Protein AF-A0A9R0XN27-F1 (afdb_monomer_lite)

Organism: Triticum turgidum subsp. durum (NCBI:txid4567)

InterPro domains:
  IPR005481 Biotin carboxylase-like, N-terminal domain [PF00289] (21-128)
  IPR011764 Biotin carboxylation domain [PS50979] (20-144)
  IPR016185 Pre-ATP-grasp domain superfamily [SSF52440] (7-127)
  IPR049076 Acetyl-CoA carboxylase [PTHR45728] (5-127)

Structure (mmCIF, N/CA/C/O backbone):
data_AF-A0A9R0XN27-F1
#
_entry.id   AF-A0A9R0XN27-F1
#
loop_
_atom_site.group_PDB
_atom_site.id
_atom_site.type_symbol
_atom_site.label_atom_id
_atom_site.label_alt_id
_atom_site.label_comp_id
_atom_site.label_asym_id
_atom_site.label_entity_id
_atom_site.label_seq_id
_atom_site.pdbx_PDB_ins_code
_atom_site.Cartn_x
_atom_site.Cartn_y
_atom_site.Cartn_z
_atom_site.occupancy
_atom_site.B_iso_or_equiv
_atom_site.auth_seq_id
_atom_site.auth_comp_id
_atom_site.auth_asym_id
_atom_site.auth_atom_id
_atom_site.pdbx_PDB_model_num
ATOM 1 N N . MET A 1 1 ? -1.376 -7.164 21.933 1.00 43.09 1 MET A N 1
ATOM 2 C CA . MET A 1 1 ? -2.825 -7.444 21.969 1.00 43.09 1 MET A CA 1
ATOM 3 C C . MET A 1 1 ? -3.313 -7.288 20.541 1.00 43.09 1 MET A C 1
ATOM 5 O O . MET A 1 1 ? -3.119 -6.217 19.989 1.00 43.09 1 MET A O 1
ATOM 9 N N . MET A 1 2 ? -3.775 -8.361 19.896 1.00 47.84 2 MET A N 1
ATOM 10 C CA . MET A 1 2 ? -4.338 -8.266 18.543 1.00 47.84 2 MET A CA 1
ATOM 11 C C . MET A 1 2 ? -5.649 -7.487 18.656 1.00 47.84 2 MET A C 1
ATOM 13 O O . MET A 1 2 ? -6.501 -7.872 19.456 1.00 47.84 2 MET A O 1
ATOM 17 N N . VAL A 1 3 ? -5.799 -6.396 17.906 1.00 54.19 3 VAL A N 1
ATOM 18 C CA . VAL A 1 3 ? -7.106 -5.756 17.732 1.00 54.19 3 VAL A CA 1
ATOM 19 C C . VAL A 1 3 ? -8.032 -6.799 17.122 1.00 54.19 3 VAL A C 1
ATOM 21 O O . VAL A 1 3 ? -7.734 -7.353 16.063 1.00 54.19 3 VAL A O 1
ATOM 24 N N . GLY A 1 4 ? -9.116 -7.127 17.826 1.00 59.16 4 GLY A N 1
ATOM 25 C CA . GLY A 1 4 ? -10.134 -8.018 17.285 1.00 59.16 4 GLY A CA 1
ATOM 26 C C . GLY A 1 4 ? -10.690 -7.420 15.995 1.00 59.16 4 GLY A C 1
ATOM 27 O O . GLY A 1 4 ? -10.870 -6.204 15.911 1.00 59.16 4 GLY A O 1
ATOM 28 N N . SER A 1 5 ? -10.990 -8.268 15.005 1.00 61.41 5 SER A N 1
ATOM 29 C CA . SER A 1 5 ? -11.680 -7.904 13.752 1.00 61.41 5 SER A CA 1
ATOM 30 C C . SER A 1 5 ? -12.881 -6.979 13.959 1.00 61.41 5 SER A C 1
ATOM 32 O O . SER A 1 5 ? -13.247 -6.223 13.055 1.00 61.41 5 SER A O 1
ATOM 34 N N . ASP A 1 6 ? -13.457 -7.049 15.153 1.00 78.62 6 ASP A N 1
ATOM 35 C CA . ASP A 1 6 ? -14.667 -6.379 15.581 1.00 78.62 6 ASP A CA 1
ATOM 36 C C . ASP A 1 6 ? -14.448 -4.882 15.825 1.00 78.62 6 ASP A C 1
ATOM 38 O O . ASP A 1 6 ? -15.289 -4.102 15.398 1.00 78.62 6 ASP A O 1
ATOM 42 N N . GLN A 1 7 ? -13.298 -4.434 16.350 1.00 87.81 7 GLN A N 1
ATOM 43 C CA . GLN A 1 7 ? -13.101 -3.011 16.690 1.00 87.81 7 GLN A CA 1
ATOM 44 C C . GLN A 1 7 ? -13.085 -2.094 15.460 1.00 87.81 7 GLN A C 1
ATOM 46 O O . GLN A 1 7 ? -13.700 -1.033 15.473 1.00 87.81 7 GLN A O 1
ATOM 51 N N . ILE A 1 8 ? -12.423 -2.498 14.369 1.00 90.25 8 ILE A N 1
ATOM 52 C CA . ILE A 1 8 ? -12.426 -1.719 13.114 1.00 90.25 8 ILE A CA 1
ATOM 53 C C . ILE A 1 8 ? -13.822 -1.728 12.487 1.00 90.25 8 ILE A C 1
ATOM 55 O O . ILE A 1 8 ? -14.272 -0.720 11.947 1.00 90.25 8 ILE A O 1
ATOM 59 N N . SER A 1 9 ? -14.524 -2.860 12.575 1.00 91.06 9 SER A N 1
ATOM 60 C CA . SER A 1 9 ? -15.902 -2.983 12.097 1.00 91.06 9 SER A CA 1
ATOM 61 C C . SER A 1 9 ? -16.861 -2.083 12.874 1.00 91.06 9 SER A C 1
ATOM 63 O O . SER A 1 9 ? -17.683 -1.402 12.268 1.00 91.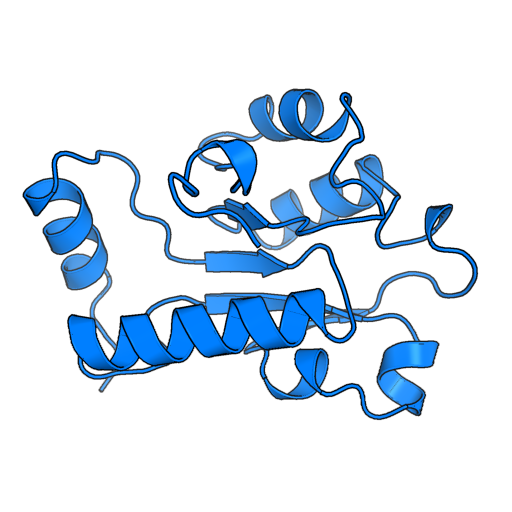06 9 SER A O 1
ATOM 65 N N . GLU A 1 10 ? -16.758 -2.076 14.199 1.00 92.25 10 GLU A N 1
ATOM 66 C CA . GLU A 1 10 ? -17.545 -1.234 15.096 1.00 92.25 10 GLU A CA 1
ATOM 67 C C . GLU A 1 10 ? -17.238 0.239 14.869 1.00 92.25 10 GLU A C 1
ATOM 69 O O . GLU A 1 10 ? -18.165 1.026 14.712 1.00 92.25 10 GLU A O 1
ATOM 74 N N . PHE A 1 11 ? -15.958 0.602 14.768 1.00 92.06 11 PHE A N 1
ATOM 75 C CA . PHE A 1 11 ? -15.535 1.966 14.475 1.00 92.06 11 PHE A CA 1
ATOM 76 C C . PHE A 1 11 ? -16.077 2.453 13.126 1.00 92.06 11 PHE A C 1
ATOM 78 O O . PHE A 1 11 ? -16.649 3.538 13.043 1.00 92.06 11 PHE A O 1
ATOM 85 N N . CYS A 1 12 ? -15.970 1.626 12.081 1.00 91.75 12 CYS A N 1
ATOM 86 C CA . CYS A 1 12 ? -16.522 1.922 10.760 1.00 91.75 12 CYS A CA 1
ATOM 87 C C . CYS A 1 12 ? -18.037 2.167 10.832 1.00 91.75 12 CYS A C 1
ATOM 89 O O . CYS A 1 12 ? -18.508 3.213 10.387 1.00 91.75 12 CYS A O 1
ATOM 91 N N . ARG A 1 13 ? -18.787 1.266 11.481 1.00 93.12 13 ARG A N 1
ATOM 92 C CA . ARG A 1 13 ? -20.244 1.399 11.657 1.00 93.12 13 ARG A CA 1
ATOM 93 C C . ARG A 1 13 ? -20.633 2.610 12.502 1.00 93.12 13 ARG A C 1
ATOM 95 O O . ARG A 1 13 ? -21.600 3.288 12.171 1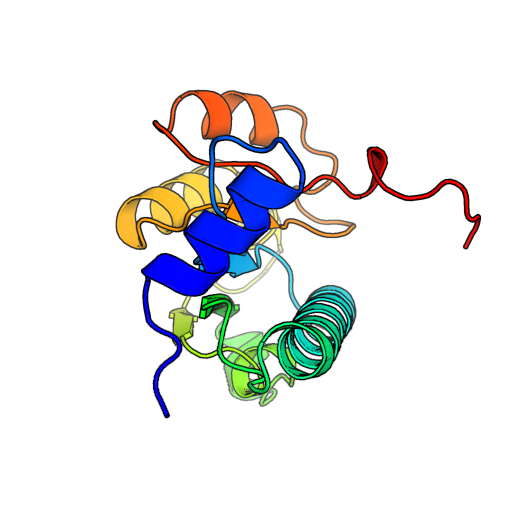.00 93.12 13 ARG A O 1
ATOM 102 N N . ALA A 1 14 ? -19.893 2.896 13.571 1.00 93.56 14 ALA A N 1
ATOM 103 C CA . ALA A 1 14 ? -20.143 4.035 14.453 1.00 93.56 14 ALA A CA 1
ATOM 104 C C . ALA A 1 14 ? -19.985 5.378 13.724 1.00 93.56 14 ALA A C 1
ATOM 106 O O . ALA A 1 14 ? -20.685 6.335 14.047 1.00 93.56 14 ALA A O 1
ATOM 107 N N . LEU A 1 15 ? -19.111 5.434 12.714 1.00 93.38 15 LEU A N 1
ATOM 108 C CA . LEU A 1 15 ? -18.945 6.587 11.829 1.00 93.38 15 LEU A CA 1
ATOM 109 C C . LEU A 1 15 ? -19.867 6.560 10.595 1.00 93.38 15 LEU A C 1
ATOM 111 O O . LEU A 1 15 ? -19.747 7.424 9.729 1.00 93.38 15 LEU A O 1
ATOM 115 N N . GLY A 1 16 ? -20.790 5.597 10.505 1.00 92.62 16 GLY A N 1
ATOM 116 C CA . GLY A 1 16 ? -21.755 5.480 9.408 1.00 92.62 16 GLY A CA 1
ATOM 117 C C . GLY A 1 16 ? -21.223 4.805 8.140 1.00 92.62 16 GLY A C 1
ATOM 118 O O . GLY A 1 16 ? -21.881 4.876 7.106 1.00 92.62 16 GLY A O 1
ATOM 119 N N . GLY A 1 17 ? -20.055 4.163 8.197 1.00 88.69 17 GLY A N 1
ATOM 120 C CA . GLY A 1 17 ? -19.526 3.338 7.112 1.00 88.69 17 GLY A CA 1
ATOM 121 C C . GLY A 1 17 ? -20.053 1.899 7.146 1.00 88.69 17 GLY A C 1
ATOM 122 O O . GLY A 1 17 ? -20.465 1.386 8.189 1.00 88.69 17 GLY A O 1
ATOM 123 N N . ASP A 1 18 ? -20.008 1.229 5.998 1.00 88.31 18 ASP A N 1
ATOM 124 C CA . ASP A 1 18 ? -20.434 -0.165 5.819 1.00 88.31 18 ASP A CA 1
ATOM 125 C C . ASP A 1 18 ? -19.277 -1.116 5.470 1.00 88.31 18 ASP A C 1
ATOM 127 O O . ASP A 1 18 ? -19.358 -2.313 5.762 1.00 88.31 18 ASP A O 1
ATOM 131 N N . THR A 1 19 ? -18.179 -0.578 4.929 1.00 88.75 19 THR A N 1
ATOM 132 C CA . THR A 1 19 ? -17.034 -1.354 4.449 1.00 88.75 19 THR A CA 1
ATOM 133 C C . THR A 1 19 ? -15.754 -1.043 5.238 1.00 88.75 19 THR A C 1
ATOM 135 O O . THR A 1 19 ? -15.020 -0.106 4.922 1.00 88.75 19 THR A O 1
ATOM 138 N N . PRO A 1 20 ? -15.452 -1.815 6.296 1.00 90.19 20 PRO A N 1
ATOM 139 C CA . PRO A 1 20 ? -14.245 -1.632 7.103 1.00 90.19 20 PRO A CA 1
ATOM 140 C C . PRO A 1 20 ? -12.958 -1.989 6.343 1.00 90.19 20 PRO A C 1
ATOM 142 O O . PRO A 1 20 ? -12.735 -3.150 5.991 1.00 90.19 20 PRO A O 1
ATOM 145 N N . ILE A 1 21 ? -12.060 -1.012 6.194 1.00 91.88 21 ILE A N 1
ATOM 146 C CA . ILE A 1 21 ? -10.728 -1.196 5.599 1.00 91.88 21 ILE A CA 1
ATOM 147 C C . ILE A 1 21 ? -9.774 -1.761 6.654 1.00 91.88 21 ILE A C 1
ATOM 149 O O . ILE A 1 21 ? -9.429 -1.083 7.621 1.00 91.88 21 ILE A O 1
ATOM 153 N N . ARG A 1 22 ? -9.335 -3.010 6.468 1.00 92.88 22 ARG A N 1
ATOM 154 C CA . ARG A 1 22 ? -8.393 -3.686 7.384 1.00 92.88 22 ARG A CA 1
ATOM 155 C C . ARG A 1 22 ? -7.002 -3.851 6.807 1.00 92.88 22 ARG A C 1
ATOM 157 O O . ARG A 1 22 ? -6.054 -4.054 7.559 1.00 92.88 22 ARG A O 1
ATOM 164 N N . SER A 1 23 ? -6.880 -3.788 5.491 1.00 95.31 23 SER A N 1
ATOM 165 C CA . SER A 1 23 ? -5.619 -3.965 4.791 1.00 95.31 23 SER A CA 1
ATOM 166 C C . SER A 1 23 ? -5.530 -3.029 3.595 1.00 95.31 23 SER A C 1
ATOM 168 O O . SER A 1 23 ? -6.525 -2.806 2.905 1.00 95.31 23 SER A O 1
ATOM 170 N N . VAL A 1 24 ? -4.340 -2.478 3.363 1.00 97.12 24 VAL A N 1
ATOM 171 C CA . VAL A 1 24 ? -4.072 -1.539 2.272 1.00 97.12 24 VAL A CA 1
ATOM 172 C C . VAL A 1 24 ? -2.831 -1.976 1.504 1.00 97.12 24 VAL A C 1
ATOM 174 O O . VAL A 1 24 ? -1.762 -2.135 2.099 1.00 97.12 24 VAL A O 1
ATOM 177 N N . LEU A 1 25 ? -2.963 -2.122 0.185 1.00 97.94 25 LEU A N 1
ATOM 178 C CA . LEU A 1 25 ? -1.829 -2.189 -0.732 1.00 97.94 25 LEU A CA 1
ATOM 179 C C . LEU A 1 25 ? -1.334 -0.773 -1.027 1.00 97.94 25 LEU A C 1
ATOM 181 O O . LEU A 1 25 ? -2.075 0.068 -1.531 1.00 97.94 25 LEU A O 1
ATOM 185 N N . VAL A 1 26 ? -0.065 -0.515 -0.736 1.00 98.06 26 VAL A N 1
ATOM 186 C CA . VAL A 1 26 ? 0.617 0.737 -1.055 1.00 98.06 26 VAL A CA 1
ATOM 187 C C . VAL A 1 26 ? 1.294 0.585 -2.413 1.00 98.06 26 VAL A C 1
ATOM 189 O O . VAL A 1 26 ? 2.395 0.039 -2.517 1.00 98.06 26 VAL A O 1
ATOM 192 N N . ALA A 1 27 ? 0.620 1.080 -3.450 1.00 97.56 27 ALA A N 1
ATOM 193 C CA . ALA A 1 27 ? 1.077 1.072 -4.838 1.00 97.56 27 ALA A CA 1
ATOM 194 C C . ALA A 1 27 ? 1.971 2.289 -5.144 1.00 97.56 27 ALA A C 1
ATOM 196 O O . ALA A 1 27 ? 1.791 2.996 -6.129 1.00 97.56 27 ALA A O 1
ATOM 197 N N . ASN A 1 28 ? 2.918 2.568 -4.247 1.00 97.69 28 ASN A N 1
ATOM 198 C CA . ASN A 1 28 ? 3.871 3.671 -4.351 1.00 97.69 28 ASN A CA 1
ATOM 199 C C . ASN A 1 28 ? 5.143 3.318 -3.554 1.00 97.69 28 ASN A C 1
ATOM 201 O O . ASN A 1 28 ? 5.149 2.366 -2.769 1.00 97.69 28 ASN A O 1
ATOM 205 N N . ASN A 1 29 ? 6.215 4.088 -3.718 1.00 97.50 29 ASN A N 1
ATOM 206 C CA . ASN A 1 29 ? 7.464 3.928 -2.981 1.00 97.50 29 ASN A CA 1
ATOM 207 C C . ASN A 1 29 ? 7.938 5.250 -2.355 1.00 97.50 29 ASN A C 1
ATOM 209 O O . ASN A 1 29 ? 7.201 6.237 -2.255 1.00 97.50 29 ASN A O 1
ATOM 213 N N . GLY A 1 30 ? 9.171 5.241 -1.841 1.00 95.88 30 GLY A N 1
ATOM 214 C CA . GLY A 1 30 ? 9.856 6.437 -1.365 1.00 95.88 30 GLY A CA 1
ATOM 215 C C . GLY A 1 30 ? 9.071 7.231 -0.315 1.00 95.88 30 GLY A C 1
ATOM 216 O O . GLY A 1 30 ? 8.425 6.680 0.578 1.00 95.88 30 GLY A O 1
ATOM 217 N N . MET A 1 31 ? 9.141 8.561 -0.415 1.00 95.56 31 MET A N 1
ATOM 218 C CA . MET A 1 31 ? 8.558 9.474 0.574 1.00 95.56 31 MET A CA 1
ATOM 219 C C . MET A 1 31 ? 7.027 9.385 0.646 1.00 95.56 31 MET A C 1
ATOM 221 O O . MET A 1 31 ? 6.461 9.590 1.720 1.00 95.56 31 MET A O 1
ATOM 225 N N . ALA A 1 32 ? 6.362 9.077 -0.471 1.00 95.50 32 ALA A N 1
ATOM 226 C CA . ALA A 1 32 ? 4.910 8.952 -0.518 1.00 95.50 32 ALA A CA 1
ATOM 227 C C . ALA A 1 32 ? 4.436 7.797 0.358 1.00 95.50 32 ALA A C 1
ATOM 229 O O . ALA A 1 32 ? 3.668 8.002 1.302 1.00 95.50 32 ALA A O 1
ATOM 230 N N . ALA A 1 33 ? 4.986 6.609 0.109 1.00 97.19 33 ALA A N 1
ATOM 231 C CA . ALA A 1 33 ? 4.682 5.420 0.886 1.00 97.19 33 ALA A CA 1
ATOM 232 C C . ALA A 1 33 ? 5.043 5.595 2.370 1.00 97.19 33 ALA A C 1
ATOM 234 O O . ALA A 1 33 ? 4.230 5.283 3.238 1.00 97.19 33 ALA A O 1
ATOM 235 N N . VAL A 1 34 ? 6.216 6.163 2.683 1.00 97.88 34 VAL A N 1
ATOM 236 C CA . VAL A 1 34 ? 6.634 6.398 4.078 1.00 97.88 34 VAL A CA 1
ATOM 237 C C . VAL A 1 34 ? 5.660 7.317 4.813 1.00 97.88 34 VAL A C 1
ATOM 239 O O . VAL A 1 34 ? 5.230 6.983 5.919 1.00 97.88 34 VAL A O 1
ATOM 242 N N . LYS A 1 35 ? 5.295 8.462 4.219 1.00 96.62 35 LYS A N 1
ATOM 243 C CA . LYS A 1 35 ? 4.365 9.411 4.847 1.00 96.62 35 LYS A CA 1
ATOM 244 C C . LYS A 1 35 ? 3.009 8.766 5.097 1.00 96.62 35 LYS A C 1
ATOM 246 O O . LYS A 1 35 ? 2.529 8.816 6.224 1.00 96.62 35 LYS A O 1
ATOM 251 N N . PHE A 1 36 ? 2.443 8.107 4.086 1.00 97.12 36 PHE A N 1
ATOM 252 C CA . PHE A 1 36 ? 1.161 7.422 4.220 1.00 97.12 36 PHE A CA 1
ATOM 253 C C . PHE A 1 36 ? 1.184 6.379 5.333 1.00 97.12 36 PHE A C 1
ATOM 255 O O . PHE A 1 36 ? 0.367 6.438 6.251 1.00 97.12 36 PHE A O 1
ATOM 262 N N . MET A 1 37 ? 2.158 5.465 5.306 1.00 97.69 37 MET A N 1
ATOM 263 C CA . MET A 1 37 ? 2.223 4.401 6.300 1.00 97.69 37 MET A CA 1
ATOM 264 C C . MET A 1 37 ? 2.388 4.968 7.712 1.00 97.69 37 MET A C 1
ATOM 266 O O . MET A 1 37 ? 1.670 4.552 8.615 1.00 97.69 37 MET A O 1
ATOM 270 N N . ARG A 1 38 ? 3.271 5.956 7.917 1.00 97.12 38 ARG A N 1
ATOM 271 C CA . ARG A 1 38 ? 3.461 6.589 9.234 1.00 97.12 38 ARG A CA 1
ATOM 272 C C . ARG A 1 38 ? 2.198 7.288 9.731 1.00 97.12 38 ARG A C 1
ATOM 274 O O . ARG A 1 38 ? 1.870 7.138 10.905 1.00 97.12 38 ARG A O 1
ATOM 281 N N . SER A 1 39 ? 1.481 7.992 8.858 1.00 97.06 39 SER A N 1
ATOM 282 C CA . SER A 1 39 ? 0.208 8.629 9.205 1.00 97.06 39 SER A CA 1
ATOM 283 C C . SER A 1 39 ? -0.850 7.604 9.617 1.00 97.06 39 SER A C 1
ATOM 285 O O . SER A 1 39 ? -1.489 7.787 10.649 1.00 97.06 39 SER A O 1
ATOM 287 N N . ILE A 1 40 ? -0.981 6.491 8.884 1.00 96.31 40 ILE A N 1
ATOM 288 C CA . ILE A 1 40 ? -1.907 5.410 9.251 1.00 96.31 40 ILE A CA 1
ATOM 289 C C . ILE A 1 40 ? -1.515 4.772 10.587 1.00 96.31 40 ILE A C 1
ATOM 291 O O . ILE A 1 40 ? -2.384 4.548 11.423 1.00 96.31 40 ILE A O 1
ATOM 295 N N . ARG A 1 41 ? -0.221 4.520 10.834 1.00 95.94 41 ARG A N 1
ATOM 296 C CA . ARG A 1 41 ? 0.265 3.978 12.117 1.00 95.94 41 ARG A CA 1
ATOM 297 C C . ARG A 1 41 ? -0.029 4.904 13.295 1.00 95.94 41 ARG A C 1
ATOM 299 O O . ARG A 1 41 ? -0.470 4.423 14.339 1.00 95.94 41 ARG A O 1
ATOM 306 N N . ALA A 1 42 ? 0.217 6.205 13.139 1.00 96.25 42 ALA A N 1
ATOM 307 C CA . ALA A 1 42 ? -0.054 7.196 14.179 1.00 96.25 42 ALA A CA 1
ATOM 308 C C . ALA A 1 42 ? -1.552 7.236 14.508 1.00 96.25 42 ALA A C 1
ATOM 310 O O . ALA A 1 42 ? -1.936 6.993 15.651 1.00 96.25 42 ALA A O 1
ATOM 311 N N . TRP A 1 43 ? -2.392 7.398 13.483 1.00 95.88 43 TRP A N 1
ATOM 312 C CA . TRP A 1 43 ? -3.845 7.396 13.634 1.00 95.88 43 TRP A CA 1
ATOM 313 C C . TRP A 1 43 ? -4.372 6.095 14.256 1.00 95.88 43 TRP A C 1
ATOM 315 O O . TRP A 1 43 ? -5.193 6.131 15.173 1.00 95.88 43 TRP A O 1
ATOM 325 N N . ALA A 1 44 ? -3.877 4.940 13.802 1.00 94.31 44 ALA A N 1
ATOM 326 C CA . ALA A 1 44 ? -4.271 3.643 14.338 1.00 94.31 44 ALA A CA 1
ATOM 327 C C . ALA A 1 44 ? -3.889 3.499 15.819 1.00 94.31 44 ALA A C 1
ATOM 329 O O . ALA A 1 44 ? -4.679 2.985 16.611 1.00 94.31 44 ALA A O 1
ATOM 330 N N . SER A 1 45 ? -2.715 4.003 16.211 1.00 94.25 45 SER A N 1
ATOM 331 C CA . SER A 1 45 ? -2.273 3.986 17.610 1.00 94.25 45 SER A CA 1
ATOM 332 C C . SER A 1 45 ? -3.171 4.841 18.494 1.00 94.25 45 SER A C 1
ATOM 334 O O . SER A 1 45 ? -3.563 4.399 19.569 1.00 94.25 45 SER A O 1
ATOM 336 N N . GLU A 1 46 ? -3.520 6.041 18.032 1.00 94.56 46 GLU A N 1
ATOM 337 C CA . GLU A 1 46 ? -4.395 6.968 18.756 1.00 94.56 46 GLU A CA 1
ATOM 338 C C . GLU A 1 46 ? -5.833 6.441 18.861 1.00 94.56 46 GLU A C 1
ATOM 340 O O . GLU A 1 46 ? -6.478 6.603 19.894 1.00 94.56 46 GLU A O 1
ATOM 345 N N . THR A 1 47 ? -6.321 5.775 17.813 1.00 93.06 47 THR A N 1
ATOM 346 C CA . THR A 1 47 ? -7.723 5.342 17.706 1.00 93.06 47 THR A CA 1
ATOM 347 C C . THR A 1 47 ? -7.968 3.968 18.332 1.00 93.06 47 THR A C 1
ATOM 349 O O . THR A 1 47 ? -8.971 3.765 19.010 1.00 93.06 47 THR A O 1
ATOM 352 N N . PHE A 1 48 ? -7.058 3.014 18.116 1.00 93.00 48 PHE A N 1
ATOM 353 C CA . PHE A 1 48 ? -7.230 1.607 18.501 1.00 93.00 48 PHE A CA 1
ATOM 354 C C . PHE A 1 48 ? -6.221 1.136 19.555 1.00 93.00 48 PHE A C 1
ATOM 356 O O . PHE A 1 48 ? -6.229 -0.034 19.937 1.00 93.00 48 PHE A O 1
ATOM 363 N N . GLY A 1 49 ? -5.317 2.007 20.012 1.00 94.25 49 GLY A N 1
ATOM 364 C CA . GLY A 1 49 ? -4.263 1.642 20.964 1.00 94.25 49 GLY A CA 1
ATOM 365 C C . GLY A 1 49 ? -3.161 0.757 20.369 1.00 94.25 49 GLY A C 1
ATOM 366 O O . GLY A 1 49 ? -2.339 0.218 21.110 1.00 94.25 49 GLY A O 1
ATOM 367 N N . THR A 1 50 ? -3.127 0.581 19.044 1.00 93.12 50 THR A N 1
ATOM 368 C CA . THR A 1 50 ? -2.055 -0.131 18.339 1.00 93.12 50 THR A CA 1
ATOM 369 C C . THR A 1 50 ? -1.822 0.449 16.954 1.00 93.12 50 THR A C 1
ATOM 371 O O . THR A 1 50 ? -2.751 0.742 16.207 1.00 93.12 50 THR A O 1
ATOM 374 N N . ASP A 1 51 ? -0.557 0.536 16.569 1.00 92.62 51 ASP A N 1
ATOM 375 C CA . ASP A 1 51 ? -0.150 0.919 15.225 1.00 92.62 51 ASP A CA 1
ATOM 376 C C . ASP A 1 51 ? -0.487 -0.167 14.185 1.00 92.62 51 ASP A C 1
ATOM 378 O O . ASP A 1 51 ? -0.566 0.120 12.992 1.00 92.62 51 ASP A O 1
ATOM 382 N N . LYS A 1 52 ? -0.736 -1.413 14.608 1.00 93.88 52 LYS A N 1
ATOM 383 C CA . LYS A 1 52 ? -0.995 -2.574 13.739 1.00 93.88 52 LYS A CA 1
ATOM 384 C C . LYS A 1 52 ? -2.470 -2.845 13.440 1.00 93.88 52 LYS A C 1
ATOM 386 O O . LYS A 1 52 ? -2.790 -3.926 12.958 1.00 93.88 52 LYS A O 1
ATOM 391 N N . ALA A 1 53 ? -3.369 -1.892 13.693 1.00 92.81 53 ALA A N 1
ATOM 392 C CA . ALA A 1 53 ? -4.792 -2.083 13.400 1.00 92.81 53 ALA A CA 1
ATOM 393 C C . ALA A 1 53 ? -5.048 -2.309 11.895 1.00 92.81 53 ALA A C 1
ATOM 395 O O . ALA A 1 53 ? -5.831 -3.176 11.522 1.00 92.81 53 ALA A O 1
ATOM 396 N N . VAL A 1 54 ? -4.345 -1.571 11.029 1.00 94.75 54 VAL A N 1
ATOM 397 C CA . VAL A 1 54 ? -4.426 -1.720 9.569 1.00 94.75 54 VAL A CA 1
ATOM 398 C C . VAL A 1 54 ? -3.185 -2.449 9.057 1.00 94.75 54 VAL A C 1
ATOM 400 O O . VAL A 1 54 ? -2.060 -2.015 9.315 1.00 94.75 54 VAL A O 1
ATOM 403 N N . LEU A 1 55 ? -3.381 -3.540 8.317 1.00 96.69 55 LEU A N 1
ATOM 404 C CA . LEU A 1 55 ? -2.310 -4.263 7.634 1.00 96.69 55 LEU A CA 1
ATOM 405 C C . LEU A 1 55 ? -1.827 -3.450 6.426 1.00 96.69 55 LEU A C 1
ATOM 407 O O . LEU A 1 55 ? -2.615 -3.127 5.539 1.00 96.69 55 LEU A O 1
ATOM 411 N N . LEU A 1 56 ? -0.536 -3.140 6.361 1.00 97.62 56 LEU A N 1
ATOM 412 C CA . LEU A 1 56 ? 0.051 -2.385 5.252 1.00 97.62 56 LEU A CA 1
ATOM 413 C C . LEU A 1 56 ? 0.947 -3.297 4.417 1.00 97.62 56 LEU A C 1
ATOM 415 O O . LEU A 1 56 ? 1.941 -3.826 4.922 1.00 97.62 56 LEU A O 1
ATOM 419 N N . VAL A 1 57 ? 0.593 -3.455 3.143 1.00 98.25 57 VAL A N 1
ATOM 420 C CA . VAL A 1 57 ? 1.313 -4.274 2.163 1.00 98.25 57 VAL A CA 1
ATOM 421 C C . VAL A 1 57 ? 2.031 -3.349 1.184 1.00 98.25 57 VAL A C 1
ATOM 423 O O . VAL A 1 57 ? 1.395 -2.495 0.574 1.00 98.25 57 VAL A O 1
ATOM 426 N N . ALA A 1 58 ? 3.345 -3.488 1.028 1.00 98.25 58 ALA A N 1
ATOM 427 C CA . ALA A 1 58 ? 4.133 -2.683 0.093 1.00 98.25 58 ALA A CA 1
ATOM 428 C C . ALA A 1 58 ? 4.439 -3.427 -1.211 1.00 98.25 58 ALA A C 1
ATOM 430 O O . ALA A 1 58 ? 4.687 -4.631 -1.210 1.00 98.25 58 ALA A O 1
ATOM 431 N N . MET A 1 59 ? 4.532 -2.689 -2.313 1.00 98.38 59 MET A N 1
ATOM 432 C CA . MET A 1 59 ? 5.269 -3.131 -3.499 1.00 98.38 59 MET A CA 1
ATOM 433 C C . MET A 1 59 ? 6.741 -2.712 -3.363 1.00 98.38 59 MET A C 1
ATOM 435 O O . MET A 1 59 ? 7.035 -1.567 -3.000 1.00 98.38 59 MET A O 1
ATOM 439 N N . ALA A 1 60 ? 7.677 -3.610 -3.666 1.00 98.25 60 ALA A N 1
ATOM 440 C CA . ALA A 1 60 ? 9.113 -3.345 -3.568 1.00 98.25 60 ALA A CA 1
ATOM 441 C C . ALA A 1 60 ? 9.854 -3.816 -4.823 1.00 98.25 60 ALA A C 1
ATOM 443 O O . ALA A 1 60 ? 9.811 -4.993 -5.165 1.00 98.25 60 ALA A O 1
ATOM 444 N N . THR A 1 61 ? 10.552 -2.915 -5.508 1.00 98.56 61 THR A N 1
ATOM 445 C CA . THR A 1 61 ? 11.451 -3.316 -6.600 1.00 98.56 61 THR A CA 1
ATOM 446 C C . THR A 1 61 ? 12.768 -3.877 -6.048 1.00 98.56 61 THR A C 1
ATOM 448 O O . THR A 1 61 ? 13.146 -3.559 -4.914 1.00 98.56 61 THR A O 1
ATOM 451 N N . PRO A 1 62 ? 13.542 -4.642 -6.837 1.00 98.44 62 PRO A N 1
ATOM 452 C CA . PRO A 1 62 ? 14.907 -5.009 -6.476 1.00 98.44 62 PRO A CA 1
ATOM 453 C C . PRO A 1 62 ? 15.777 -3.795 -6.119 1.00 98.44 62 PRO A C 1
ATOM 455 O O . PRO A 1 62 ? 16.656 -3.894 -5.265 1.00 98.44 62 PRO A O 1
ATOM 458 N N . GLU A 1 63 ? 15.549 -2.643 -6.759 1.00 98.25 63 GLU A N 1
ATOM 459 C CA . GLU A 1 63 ? 16.220 -1.380 -6.447 1.00 98.25 63 GLU A CA 1
ATOM 460 C C . GLU A 1 63 ? 15.875 -0.888 -5.034 1.00 98.25 63 GLU A C 1
ATOM 462 O O . GLU A 1 63 ? 16.787 -0.574 -4.267 1.00 98.25 63 GLU A O 1
ATOM 467 N N . ASP A 1 64 ? 14.590 -0.882 -4.667 1.00 98.06 64 ASP A N 1
ATOM 468 C CA . ASP A 1 64 ? 14.129 -0.503 -3.325 1.00 98.06 64 ASP A CA 1
ATOM 469 C C . ASP A 1 64 ? 14.698 -1.437 -2.249 1.00 98.06 64 ASP A C 1
ATOM 471 O O . ASP A 1 64 ? 15.152 -0.979 -1.196 1.00 98.06 64 ASP A O 1
ATOM 475 N N . LEU A 1 65 ? 14.720 -2.746 -2.523 1.00 98.00 65 LEU A N 1
ATOM 476 C CA . LEU A 1 65 ? 15.264 -3.753 -1.610 1.00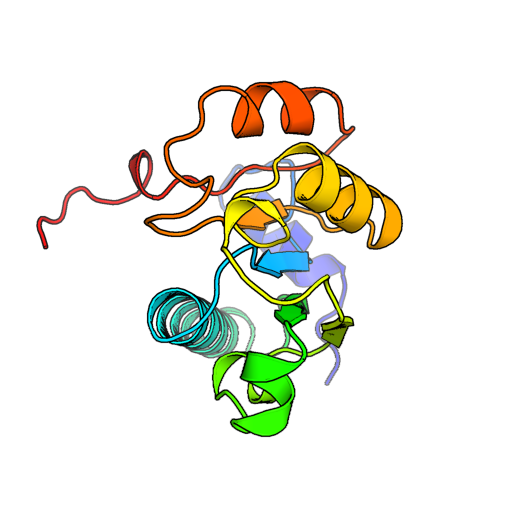 98.00 65 LEU A CA 1
ATOM 477 C C . LEU A 1 65 ? 16.773 -3.571 -1.407 1.00 98.00 65 LEU A C 1
ATOM 479 O O . LEU A 1 65 ? 17.241 -3.545 -0.268 1.00 98.00 65 LEU A O 1
ATOM 483 N N . ARG A 1 66 ? 17.540 -3.369 -2.489 1.00 97.88 66 ARG A N 1
ATOM 484 C CA . ARG A 1 66 ? 18.987 -3.092 -2.409 1.00 97.88 66 ARG A CA 1
ATOM 485 C C . ARG A 1 66 ? 19.289 -1.787 -1.678 1.00 97.88 66 ARG A C 1
ATOM 487 O O . ARG A 1 66 ? 20.277 -1.715 -0.954 1.00 97.88 66 ARG A O 1
ATOM 494 N N . ALA A 1 67 ? 18.445 -0.772 -1.853 1.00 97.31 67 ALA A N 1
ATOM 495 C CA . ALA A 1 67 ? 18.567 0.507 -1.161 1.00 97.31 67 ALA A CA 1
ATOM 496 C C . ALA A 1 67 ? 18.109 0.456 0.308 1.00 97.31 67 ALA A C 1
ATOM 498 O O . ALA A 1 67 ? 18.240 1.455 1.016 1.00 97.31 67 ALA A O 1
ATOM 499 N N . ASN A 1 68 ? 17.580 -0.682 0.779 1.00 96.00 68 ASN A N 1
ATOM 500 C CA . ASN A 1 68 ? 16.971 -0.827 2.101 1.00 96.00 68 ASN A CA 1
ATOM 501 C C . ASN A 1 68 ? 15.890 0.244 2.361 1.00 96.00 68 ASN A C 1
ATOM 503 O O . ASN A 1 68 ? 15.865 0.907 3.411 1.00 96.00 68 ASN A O 1
ATOM 507 N N . ALA A 1 69 ? 15.030 0.446 1.357 1.00 97.56 69 ALA A N 1
ATOM 508 C CA . ALA A 1 69 ? 14.051 1.518 1.329 1.00 97.56 69 ALA A CA 1
ATOM 509 C C . ALA A 1 69 ? 13.138 1.497 2.564 1.00 97.56 69 ALA A C 1
ATOM 511 O O . ALA A 1 69 ? 12.685 0.457 3.046 1.00 97.56 69 ALA A O 1
ATOM 512 N N . GLU A 1 70 ? 12.879 2.684 3.108 1.00 97.94 70 GLU A N 1
ATOM 513 C CA . GLU A 1 70 ? 12.211 2.822 4.399 1.00 97.94 70 GLU A CA 1
ATOM 514 C C . GLU A 1 70 ? 10.760 2.331 4.386 1.00 97.94 70 GLU A C 1
ATOM 516 O O . GLU A 1 70 ? 10.328 1.726 5.366 1.00 97.94 70 GLU A O 1
ATOM 521 N N . HIS A 1 71 ? 10.020 2.527 3.291 1.00 97.44 71 HIS A N 1
ATOM 522 C CA . HIS A 1 71 ? 8.635 2.057 3.193 1.00 97.44 71 HIS A CA 1
ATOM 523 C C . HIS A 1 71 ? 8.538 0.533 3.294 1.00 97.44 71 HIS A C 1
ATOM 525 O O . HIS A 1 71 ? 7.628 0.032 3.947 1.00 97.44 71 HIS A O 1
ATOM 531 N N . VAL A 1 72 ? 9.514 -0.197 2.743 1.00 97.81 72 VAL A N 1
ATOM 532 C CA . VAL A 1 72 ? 9.586 -1.663 2.851 1.00 97.81 72 VAL A CA 1
ATOM 533 C C . VAL A 1 72 ? 9.771 -2.094 4.306 1.00 97.81 72 VAL A C 1
ATOM 535 O O . VAL A 1 72 ? 9.152 -3.056 4.744 1.00 97.81 72 VAL A O 1
ATOM 538 N N . ARG A 1 73 ? 10.572 -1.356 5.088 1.00 97.25 73 ARG A N 1
ATOM 539 C CA . ARG A 1 73 ? 10.792 -1.642 6.518 1.00 97.25 73 ARG A CA 1
ATOM 540 C C . ARG A 1 73 ? 9.586 -1.318 7.403 1.00 97.25 73 ARG A C 1
ATOM 542 O O . ARG A 1 73 ? 9.461 -1.897 8.477 1.00 97.25 73 ARG A O 1
ATOM 549 N N . ILE A 1 74 ? 8.756 -0.351 7.009 1.00 96.94 74 ILE A N 1
ATOM 550 C CA . ILE A 1 74 ? 7.561 0.058 7.770 1.00 96.94 74 ILE A CA 1
ATOM 551 C C . ILE A 1 74 ? 6.377 -0.881 7.500 1.00 96.94 74 ILE A C 1
ATOM 553 O O . ILE A 1 74 ? 5.538 -1.090 8.387 1.00 96.94 74 ILE A O 1
ATOM 557 N N . ALA A 1 75 ? 6.285 -1.405 6.278 1.00 97.56 75 ALA A N 1
ATOM 558 C CA . ALA A 1 75 ? 5.224 -2.311 5.868 1.00 97.56 75 ALA A CA 1
ATOM 559 C C . ALA A 1 75 ? 5.215 -3.594 6.715 1.00 97.56 75 ALA A C 1
ATOM 561 O O . ALA A 1 75 ? 6.249 -4.051 7.197 1.00 97.56 75 ALA A O 1
ATOM 562 N N . ASP A 1 76 ? 4.032 -4.180 6.901 1.00 97.62 76 ASP A N 1
ATOM 563 C CA . ASP A 1 76 ? 3.922 -5.478 7.581 1.00 97.62 76 ASP A CA 1
ATOM 564 C C . ASP A 1 76 ? 4.344 -6.618 6.658 1.00 97.62 76 ASP A C 1
ATOM 566 O O . ASP A 1 76 ? 4.861 -7.640 7.106 1.00 97.62 76 ASP A O 1
ATOM 570 N N . GLN A 1 77 ? 4.081 -6.442 5.364 1.00 97.00 77 GLN A N 1
ATOM 571 C CA . GLN A 1 77 ? 4.399 -7.380 4.301 1.00 97.00 77 GLN A CA 1
ATOM 572 C C . GLN A 1 77 ? 4.810 -6.592 3.063 1.00 97.00 77 GLN A C 1
ATOM 574 O O . GLN A 1 77 ? 4.375 -5.457 2.862 1.00 97.00 77 GLN A O 1
ATOM 579 N N . PHE A 1 78 ? 5.610 -7.204 2.201 1.00 97.56 78 PHE A N 1
ATOM 580 C CA . PHE A 1 78 ? 5.889 -6.651 0.886 1.00 97.56 78 PHE A CA 1
ATOM 581 C C . PHE A 1 78 ? 5.869 -7.748 -0.172 1.00 97.56 78 PHE A C 1
ATOM 583 O O . PHE A 1 78 ? 6.144 -8.913 0.123 1.00 97.56 78 PHE A O 1
ATOM 590 N N . LEU A 1 79 ? 5.552 -7.358 -1.403 1.00 97.56 79 LEU A N 1
ATOM 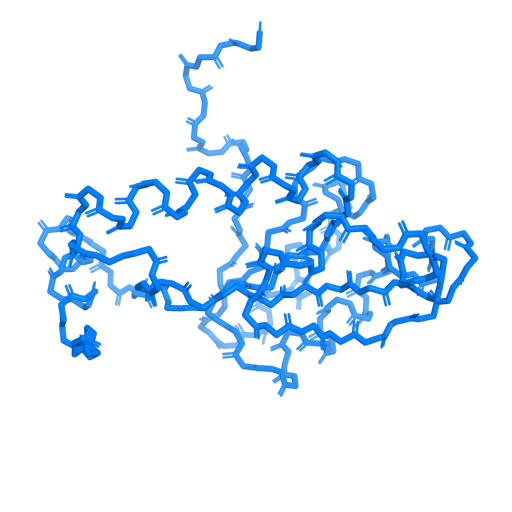591 C CA . LEU A 1 79 ? 5.730 -8.182 -2.588 1.00 97.56 79 LEU A CA 1
ATOM 592 C C . LEU A 1 79 ? 6.834 -7.579 -3.440 1.00 97.56 79 LEU A C 1
ATOM 594 O O . LEU A 1 79 ? 6.834 -6.377 -3.718 1.00 97.56 79 LEU A O 1
ATOM 598 N N . GLU A 1 80 ? 7.767 -8.431 -3.849 1.00 97.81 80 GLU A N 1
ATOM 599 C CA . GLU A 1 80 ? 8.748 -8.051 -4.852 1.00 97.81 80 GLU A CA 1
ATOM 600 C C . GLU A 1 80 ? 8.054 -7.900 -6.211 1.00 97.81 80 GLU A C 1
ATOM 602 O O . GLU A 1 80 ? 7.279 -8.766 -6.625 1.00 97.81 80 GLU A O 1
ATOM 607 N N . VAL A 1 81 ? 8.309 -6.782 -6.886 1.00 98.19 81 VAL A N 1
ATOM 608 C CA . VAL A 1 81 ? 7.750 -6.439 -8.201 1.00 98.19 81 VAL A CA 1
ATOM 609 C C . VAL A 1 81 ? 8.874 -6.195 -9.208 1.00 98.19 81 VAL A C 1
ATOM 611 O O . VAL A 1 81 ? 10.004 -5.936 -8.792 1.00 98.19 81 VAL A O 1
ATOM 614 N N . PRO A 1 82 ? 8.615 -6.259 -10.527 1.00 98.38 82 PRO A N 1
ATOM 615 C CA . PRO A 1 82 ? 9.659 -6.054 -11.528 1.00 98.38 82 PRO A CA 1
ATOM 616 C C . PRO A 1 82 ? 10.411 -4.727 -11.349 1.00 98.38 82 PRO A C 1
ATOM 618 O O . PRO A 1 82 ? 9.811 -3.688 -11.082 1.00 98.38 82 PRO A O 1
ATOM 621 N N . GLY A 1 83 ? 11.733 -4.752 -11.514 1.00 97.38 83 GLY A N 1
ATOM 622 C CA . GLY A 1 83 ? 12.570 -3.552 -11.436 1.00 97.38 83 GLY A CA 1
ATOM 623 C C . GLY A 1 83 ? 12.520 -2.667 -12.688 1.00 97.38 83 GLY A C 1
ATOM 624 O O . GLY A 1 83 ? 11.762 -2.893 -13.638 1.00 97.38 83 GLY A O 1
ATOM 625 N N . GLY A 1 84 ? 13.393 -1.662 -12.710 1.00 96.19 84 GLY A N 1
ATOM 626 C CA . GLY A 1 84 ? 13.529 -0.729 -13.831 1.00 96.19 84 GLY A CA 1
ATOM 627 C C . GLY A 1 84 ? 12.535 0.434 -13.780 1.00 96.19 84 GLY A C 1
ATOM 628 O O . GLY A 1 84 ? 12.190 0.928 -12.709 1.00 96.19 84 GLY A O 1
ATOM 629 N N . THR A 1 85 ? 12.110 0.919 -14.949 1.00 95.94 85 THR A N 1
ATOM 630 C CA . THR A 1 85 ? 11.194 2.066 -15.058 1.00 95.94 85 THR A CA 1
ATOM 631 C C . THR A 1 85 ? 9.848 1.792 -14.393 1.00 95.94 85 THR A C 1
ATOM 633 O O . THR A 1 85 ? 9.374 0.657 -14.398 1.00 95.94 85 THR A O 1
ATOM 636 N N . ASN A 1 86 ? 9.189 2.842 -13.897 1.00 93.75 86 ASN A N 1
ATOM 637 C CA . ASN A 1 86 ? 7.938 2.720 -13.145 1.00 93.75 86 ASN A CA 1
ATOM 638 C C . ASN A 1 86 ? 6.791 2.016 -13.897 1.00 93.75 86 ASN A C 1
ATOM 640 O O . ASN A 1 86 ? 5.960 1.376 -13.259 1.00 93.75 86 ASN A O 1
ATOM 644 N N . ASN A 1 87 ? 6.778 2.075 -15.231 1.00 96.06 87 ASN A N 1
ATOM 645 C CA . ASN A 1 87 ? 5.817 1.368 -16.090 1.00 96.06 87 ASN A CA 1
ATOM 646 C C . ASN A 1 87 ? 5.838 -0.162 -15.911 1.00 96.06 87 ASN A C 1
ATOM 648 O O . ASN A 1 87 ? 4.899 -0.841 -16.310 1.00 96.06 87 ASN A O 1
ATOM 652 N N . ASN A 1 88 ? 6.895 -0.716 -15.311 1.00 95.75 88 ASN A N 1
ATOM 653 C CA . ASN A 1 88 ? 6.991 -2.144 -15.008 1.00 95.75 88 ASN A CA 1
ATOM 654 C C . ASN A 1 88 ? 6.419 -2.500 -13.626 1.00 95.75 88 ASN A C 1
ATOM 656 O O . ASN A 1 88 ? 6.253 -3.680 -13.332 1.00 95.75 88 ASN A O 1
ATOM 660 N N . ASN A 1 89 ? 6.185 -1.505 -12.764 1.00 97.81 89 ASN A N 1
ATOM 661 C CA . ASN A 1 89 ? 5.861 -1.699 -11.352 1.00 97.81 89 ASN A CA 1
ATOM 662 C C . ASN A 1 89 ? 4.765 -0.739 -10.859 1.00 97.81 89 ASN A C 1
ATOM 664 O O . ASN A 1 89 ? 3.585 -1.014 -11.032 1.00 97.81 89 ASN A O 1
ATOM 668 N N . TYR A 1 90 ? 5.134 0.378 -10.237 1.00 97.31 90 TYR A N 1
ATOM 669 C CA . TYR A 1 90 ? 4.235 1.307 -9.553 1.00 97.31 90 TYR A CA 1
ATOM 670 C C . TYR A 1 90 ? 3.271 2.044 -10.491 1.00 97.31 90 TYR A C 1
ATOM 672 O O . TYR A 1 90 ? 2.256 2.557 -10.035 1.00 97.31 90 TYR A O 1
ATOM 680 N N . ALA A 1 91 ? 3.593 2.142 -11.784 1.00 96.69 91 ALA A N 1
ATOM 681 C CA . ALA A 1 91 ? 2.726 2.734 -12.805 1.00 96.69 91 ALA A CA 1
ATOM 682 C C . ALA A 1 91 ? 2.027 1.676 -13.679 1.00 96.69 91 ALA A C 1
ATOM 684 O O . ALA A 1 91 ? 1.436 2.017 -14.694 1.00 96.69 91 ALA A O 1
ATOM 685 N N . ASN A 1 92 ? 2.120 0.393 -13.319 1.00 97.50 92 ASN A N 1
ATOM 686 C CA . ASN A 1 92 ? 1.475 -0.690 -14.049 1.00 97.50 92 ASN A CA 1
ATOM 687 C C . ASN A 1 92 ? 0.149 -1.053 -13.371 1.00 97.50 92 ASN A C 1
ATOM 689 O O . ASN A 1 92 ? 0.137 -1.798 -12.391 1.00 97.50 92 ASN A O 1
ATOM 693 N N . VAL A 1 93 ? -0.959 -0.528 -13.897 1.00 96.31 93 VAL A N 1
ATOM 694 C CA . VAL A 1 93 ? -2.307 -0.755 -13.349 1.00 96.31 93 VAL A CA 1
ATOM 695 C C . VAL A 1 93 ? -2.640 -2.244 -13.263 1.00 96.31 93 VAL A C 1
ATOM 697 O O . VAL A 1 93 ? -3.043 -2.717 -12.205 1.00 96.31 93 VAL A O 1
ATOM 700 N N . GLN A 1 94 ? -2.380 -3.004 -14.326 1.00 96.06 94 GLN A N 1
ATOM 701 C CA . GLN A 1 94 ? -2.669 -4.440 -14.379 1.00 96.06 94 GLN A CA 1
ATOM 702 C C . GLN A 1 94 ? -1.918 -5.219 -13.289 1.00 96.06 94 GLN A C 1
ATOM 704 O O . GLN A 1 94 ? -2.496 -6.062 -12.607 1.00 96.06 94 GLN A O 1
ATOM 709 N N . LEU A 1 95 ? -0.644 -4.891 -13.055 1.00 97.19 95 LEU A N 1
ATOM 710 C CA . LEU A 1 95 ? 0.133 -5.491 -11.970 1.00 97.19 95 LEU A CA 1
ATOM 711 C C . LEU A 1 95 ? -0.417 -5.109 -10.589 1.00 97.19 95 LEU A C 1
ATOM 713 O O . LEU A 1 95 ? -0.460 -5.948 -9.692 1.00 97.19 95 LEU A O 1
ATOM 717 N N . ILE A 1 96 ? -0.811 -3.847 -10.395 1.00 96.75 96 ILE A N 1
ATOM 718 C CA . ILE A 1 96 ? -1.387 -3.381 -9.125 1.00 96.75 96 ILE A CA 1
ATOM 719 C C . ILE A 1 96 ? -2.672 -4.155 -8.816 1.00 96.75 96 ILE A C 1
ATOM 721 O O . ILE A 1 96 ? -2.830 -4.631 -7.691 1.00 96.75 96 ILE A O 1
ATOM 725 N N . VAL A 1 97 ? -3.547 -4.317 -9.811 1.00 95.38 97 VAL A N 1
ATOM 726 C CA . VAL A 1 97 ? -4.795 -5.091 -9.720 1.00 95.38 97 VAL A CA 1
ATOM 727 C C . VAL A 1 97 ? -4.492 -6.553 -9.386 1.00 95.38 97 VAL A C 1
ATOM 729 O O . VAL A 1 97 ? -5.019 -7.069 -8.403 1.00 95.38 97 VAL A O 1
ATOM 732 N N . GLU A 1 98 ? -3.563 -7.195 -10.103 1.00 95.19 98 GLU A N 1
ATOM 733 C CA . GLU A 1 98 ? -3.163 -8.586 -9.840 1.00 95.19 98 GLU A CA 1
ATOM 734 C C . GLU A 1 98 ? -2.668 -8.772 -8.394 1.00 95.19 98 GLU A C 1
ATOM 736 O O . GLU A 1 98 ? -3.033 -9.723 -7.696 1.00 95.19 98 GLU A O 1
ATOM 741 N N . ILE A 1 99 ? -1.834 -7.851 -7.905 1.00 95.56 99 ILE A N 1
ATOM 742 C CA . ILE A 1 99 ? -1.330 -7.903 -6.530 1.00 95.56 99 ILE A CA 1
ATOM 743 C C . ILE A 1 99 ? -2.471 -7.685 -5.537 1.00 95.56 99 ILE A C 1
ATOM 745 O O . ILE A 1 99 ? -2.534 -8.388 -4.522 1.00 95.56 99 ILE A O 1
ATOM 749 N N . ALA A 1 100 ? -3.373 -6.744 -5.808 1.00 94.38 100 ALA A N 1
ATOM 750 C CA . ALA A 1 100 ? -4.515 -6.462 -4.953 1.00 94.38 100 ALA A CA 1
ATOM 751 C C . ALA A 1 100 ? -5.432 -7.689 -4.808 1.00 94.38 100 ALA A C 1
ATOM 753 O O . ALA A 1 100 ? -5.783 -8.065 -3.686 1.00 94.38 100 ALA A O 1
ATOM 754 N N . GLU A 1 101 ? -5.713 -8.386 -5.912 1.00 92.06 101 GLU A N 1
ATOM 755 C CA . GLU A 1 101 ? -6.457 -9.650 -5.924 1.00 92.06 101 GLU A CA 1
ATOM 756 C C . GLU A 1 101 ? -5.746 -10.751 -5.131 1.00 92.06 101 GLU A C 1
ATOM 758 O O . GLU A 1 101 ? -6.335 -11.391 -4.254 1.00 92.06 101 GLU A O 1
ATOM 763 N N . ARG A 1 102 ? -4.453 -10.967 -5.409 1.00 92.62 102 ARG A N 1
ATOM 764 C CA . ARG A 1 102 ? -3.650 -12.024 -4.773 1.00 92.62 102 ARG A CA 1
ATOM 765 C C . ARG A 1 102 ? -3.528 -11.830 -3.266 1.00 92.62 102 ARG A C 1
ATOM 767 O O . ARG A 1 102 ? -3.525 -12.807 -2.518 1.00 92.62 102 ARG A O 1
ATOM 774 N N . THR A 1 103 ? -3.416 -10.581 -2.825 1.00 91.50 103 THR A N 1
ATOM 775 C CA . THR A 1 103 ? -3.268 -10.220 -1.407 1.00 91.50 103 THR A CA 1
ATOM 776 C C . THR A 1 103 ? -4.601 -10.049 -0.688 1.00 91.50 103 THR A C 1
ATOM 778 O O . THR A 1 103 ? -4.620 -10.042 0.544 1.00 91.50 103 THR A O 1
ATOM 781 N N . ARG A 1 104 ? -5.714 -9.955 -1.433 1.00 91.50 104 ARG A N 1
ATOM 782 C CA . ARG A 1 104 ? -7.068 -9.716 -0.909 1.00 91.50 104 ARG A CA 1
ATOM 783 C C . ARG A 1 104 ? -7.107 -8.516 0.037 1.00 91.50 104 ARG A C 1
ATOM 785 O O . ARG A 1 104 ? -7.693 -8.576 1.123 1.00 91.50 104 ARG A O 1
ATOM 792 N N . VAL A 1 105 ? -6.415 -7.443 -0.343 1.00 93.50 105 VAL A N 1
ATOM 793 C CA . VAL A 1 105 ? -6.437 -6.201 0.431 1.00 93.50 105 VAL A CA 1
ATOM 794 C C . VAL A 1 105 ? -7.824 -5.564 0.388 1.00 93.50 105 VAL A C 1
ATOM 796 O O . VAL A 1 105 ? -8.553 -5.711 -0.586 1.00 93.50 105 VAL A O 1
ATOM 799 N N . SER A 1 106 ? -8.197 -4.842 1.444 1.00 92.88 106 SER A N 1
ATOM 800 C CA . SER A 1 106 ? -9.456 -4.084 1.466 1.00 92.88 106 SER A CA 1
ATOM 801 C C . SER A 1 106 ? -9.382 -2.812 0.622 1.00 92.88 106 SER A C 1
ATOM 803 O O . SER A 1 106 ? -10.412 -2.269 0.235 1.00 92.88 106 SER A O 1
ATOM 805 N N . ALA A 1 107 ? -8.176 -2.291 0.395 1.00 94.81 107 ALA A N 1
ATOM 806 C CA . ALA A 1 107 ? -7.982 -1.056 -0.339 1.00 94.81 107 ALA A CA 1
ATOM 807 C C . ALA A 1 107 ? -6.618 -0.970 -1.030 1.00 94.81 107 ALA A C 1
ATOM 809 O O . ALA A 1 107 ? -5.656 -1.627 -0.628 1.00 94.81 107 ALA A O 1
ATOM 810 N N . VAL A 1 108 ? -6.528 -0.095 -2.028 1.00 96.50 108 VAL A N 1
ATOM 811 C CA . VAL A 1 108 ? -5.284 0.299 -2.701 1.00 96.50 108 VAL A CA 1
ATOM 812 C C . VAL A 1 108 ? -5.065 1.794 -2.486 1.00 96.50 108 VAL A C 1
ATOM 814 O O . VAL A 1 108 ? -5.996 2.593 -2.587 1.00 96.50 108 VAL A O 1
ATOM 817 N N . TRP A 1 109 ? -3.829 2.187 -2.187 1.00 96.81 109 TRP A N 1
ATOM 818 C CA . TRP A 1 109 ? -3.412 3.584 -2.109 1.00 96.81 109 TRP A CA 1
ATOM 819 C C . TRP A 1 109 ? -2.255 3.837 -3.087 1.00 96.81 109 TRP A C 1
ATOM 821 O O . TRP A 1 109 ? -1.138 3.373 -2.832 1.00 96.81 109 TRP A O 1
ATOM 831 N N . PRO A 1 110 ? -2.490 4.562 -4.198 1.00 94.88 110 PRO A N 1
ATOM 832 C CA . PRO A 1 110 ? -1.452 4.877 -5.179 1.00 94.88 110 PRO A CA 1
ATOM 833 C C . PRO A 1 110 ? -0.681 6.161 -4.844 1.00 94.88 110 PRO A C 1
ATOM 835 O O . PRO A 1 110 ? 0.340 6.443 -5.459 1.00 94.88 110 PRO A O 1
ATOM 838 N N . GLY A 1 111 ? -1.130 6.954 -3.866 1.00 91.88 111 GLY A N 1
ATOM 839 C CA . GLY A 1 111 ? -0.465 8.196 -3.471 1.00 91.88 111 GLY A CA 1
ATOM 840 C C . GLY A 1 111 ? -0.454 9.259 -4.568 1.00 91.88 111 GLY A C 1
ATOM 841 O O . GLY A 1 111 ? -1.514 9.638 -5.056 1.00 91.88 111 GLY A O 1
ATOM 842 N N . TRP A 1 112 ? 0.734 9.771 -4.899 1.00 91.69 112 TRP A N 1
ATOM 843 C CA . TRP A 1 112 ? 0.960 10.722 -5.992 1.00 91.69 112 TRP A CA 1
ATOM 844 C C . TRP A 1 112 ? 2.081 10.237 -6.916 1.00 91.69 112 TRP A C 1
ATOM 846 O O . TRP A 1 112 ? 3.027 9.579 -6.468 1.00 91.69 112 TRP A O 1
ATOM 856 N N . GLY A 1 113 ? 1.996 10.613 -8.192 1.00 91.56 113 GLY A N 1
ATOM 857 C CA . GLY A 1 113 ? 2.844 10.065 -9.246 1.00 91.56 113 GLY A CA 1
ATOM 858 C C . GLY A 1 113 ? 2.500 8.607 -9.573 1.00 91.56 113 GLY A C 1
ATOM 859 O O . GLY A 1 113 ? 1.602 8.004 -8.990 1.00 91.56 113 GLY A O 1
ATOM 860 N N . HIS A 1 114 ? 3.244 8.015 -10.508 1.00 93.94 114 HIS A N 1
ATOM 861 C CA . HIS A 1 114 ? 2.984 6.655 -10.994 1.00 93.94 114 HIS A CA 1
ATOM 862 C C . HIS A 1 114 ? 1.547 6.493 -11.524 1.00 93.94 114 HIS A C 1
ATOM 864 O O . HIS A 1 114 ? 1.108 7.330 -12.306 1.00 93.94 114 HIS A O 1
ATOM 870 N N . ALA A 1 115 ? 0.823 5.449 -11.109 1.00 92.50 115 ALA A N 1
ATOM 871 C CA . ALA A 1 115 ? -0.563 5.213 -11.507 1.00 92.50 115 ALA A CA 1
ATOM 872 C C . ALA A 1 115 ? -1.587 6.100 -10.765 1.00 92.50 115 ALA A C 1
ATOM 874 O O . ALA A 1 115 ? -2.785 5.916 -10.944 1.00 92.50 115 ALA A O 1
ATOM 875 N N . SER A 1 116 ? -1.170 7.055 -9.917 1.00 91.19 116 SER A N 1
ATOM 876 C CA . SER A 1 116 ? -2.116 7.856 -9.118 1.00 91.19 116 SER A CA 1
ATOM 877 C C . SER A 1 116 ? -3.081 8.708 -9.943 1.00 91.19 116 SER A C 1
ATOM 879 O O . SER A 1 116 ? -4.142 9.075 -9.447 1.00 91.19 116 SER A O 1
ATOM 881 N N . GLU A 1 117 ? -2.675 9.079 -11.156 1.00 88.00 117 GLU A N 1
ATOM 882 C CA . GLU A 1 117 ? -3.456 9.886 -12.103 1.00 88.00 117 GLU A CA 1
ATOM 883 C C . GLU A 1 117 ? -3.888 9.069 -13.328 1.00 88.00 117 GLU A C 1
ATOM 885 O O . GLU A 1 117 ? -4.413 9.629 -14.289 1.00 88.00 117 GLU A O 1
ATOM 890 N N . ASP A 1 118 ? -3.659 7.754 -13.303 1.00 89.88 118 ASP A N 1
ATOM 891 C CA . ASP A 1 118 ? -4.083 6.867 -14.375 1.00 89.88 118 ASP A CA 1
ATOM 892 C C . ASP A 1 118 ? -5.592 6.596 -14.240 1.00 89.88 118 ASP A C 1
ATOM 894 O O . ASP A 1 118 ? -6.015 6.034 -13.223 1.00 89.88 118 ASP A O 1
ATOM 898 N N . PRO A 1 119 ? -6.422 7.003 -15.220 1.00 90.12 119 PRO A N 1
ATOM 899 C CA . PRO A 1 119 ? -7.861 6.785 -15.159 1.00 90.12 119 PRO A CA 1
ATOM 900 C C . PRO A 1 119 ? -8.246 5.302 -15.234 1.00 90.12 119 PRO A C 1
ATOM 902 O O . PRO A 1 119 ? -9.341 4.965 -14.802 1.00 90.12 119 PRO A O 1
ATOM 905 N N . GLU A 1 120 ? -7.373 4.414 -15.725 1.00 91.00 120 GLU A N 1
ATOM 906 C CA . GLU A 1 120 ? -7.643 2.970 -15.759 1.00 91.00 120 GLU A CA 1
ATOM 907 C C . GLU A 1 120 ? -7.597 2.354 -14.353 1.00 91.00 120 GLU A C 1
ATOM 909 O O . GLU A 1 120 ? -8.259 1.353 -14.093 1.00 91.00 120 GLU A O 1
ATOM 914 N N . LEU A 1 121 ? -6.846 2.947 -13.416 1.00 90.69 121 LEU A N 1
ATOM 915 C CA . LEU A 1 121 ? -6.685 2.401 -12.068 1.00 90.69 121 LEU A CA 1
ATOM 916 C C . LEU A 1 121 ? -8.001 2.281 -11.274 1.00 90.69 121 LEU A C 1
ATOM 918 O O . LEU A 1 121 ? -8.234 1.203 -10.730 1.00 90.69 121 LEU A O 1
ATOM 922 N N . PRO A 1 122 ? -8.842 3.327 -11.131 1.00 88.50 122 PRO A N 1
ATOM 923 C CA . PRO A 1 122 ? -10.133 3.185 -10.460 1.00 88.50 122 PRO A CA 1
ATOM 924 C C . PRO A 1 122 ? -11.029 2.164 -11.158 1.00 88.50 122 PRO A C 1
ATOM 926 O O . PRO A 1 122 ? -11.519 1.264 -10.483 1.00 88.50 122 PRO A O 1
ATOM 929 N N . ASP A 1 123 ? -11.168 2.252 -12.482 1.00 88.69 123 ASP A N 1
ATOM 930 C CA . ASP A 1 123 ? -12.051 1.378 -13.259 1.00 88.69 123 ASP A CA 1
ATOM 931 C C . ASP A 1 123 ? -11.651 -0.099 -13.097 1.00 88.69 123 ASP A C 1
ATOM 933 O O . ASP A 1 123 ? -12.485 -0.949 -12.795 1.00 88.69 123 ASP A O 1
ATOM 937 N N . ALA A 1 124 ? -10.354 -0.407 -13.192 1.00 89.38 124 ALA A N 1
ATOM 938 C CA . ALA A 1 124 ? -9.848 -1.771 -13.048 1.00 89.38 124 ALA A CA 1
ATOM 939 C C . ALA A 1 124 ? -9.944 -2.317 -11.610 1.00 89.38 124 ALA A C 1
ATOM 941 O O . ALA A 1 124 ? -9.943 -3.530 -11.403 1.00 89.38 124 ALA A O 1
ATOM 942 N N . LEU A 1 125 ? -10.008 -1.441 -10.602 1.00 87.88 125 LEU A N 1
ATOM 943 C CA . LEU A 1 125 ? -10.185 -1.832 -9.203 1.00 87.88 125 LEU A CA 1
ATOM 944 C C . LEU A 1 125 ? -11.660 -1.956 -8.801 1.00 87.88 125 LEU A C 1
ATOM 946 O O . LEU A 1 125 ? -11.950 -2.717 -7.881 1.00 87.88 125 LEU A O 1
ATOM 950 N N . GLU A 1 126 ? -12.581 -1.251 -9.465 1.00 83.88 126 GLU A N 1
ATOM 951 C CA . GLU A 1 126 ? -14.030 -1.383 -9.239 1.00 83.88 126 GLU A CA 1
ATOM 952 C C . GLU A 1 126 ? -14.552 -2.778 -9.605 1.00 83.88 126 GLU A C 1
ATOM 954 O O . GLU A 1 126 ? -15.467 -3.289 -8.953 1.00 83.88 126 GLU A O 1
ATOM 959 N N . ASP A 1 127 ? -13.915 -3.435 -10.576 1.00 79.69 127 ASP A N 1
ATOM 960 C CA . ASP A 1 127 ? -14.198 -4.828 -10.931 1.00 79.69 127 ASP A CA 1
ATOM 961 C C . ASP A 1 127 ? -13.819 -5.817 -9.805 1.00 79.69 127 ASP A C 1
ATOM 963 O O . ASP A 1 127 ? -14.298 -6.959 -9.777 1.00 79.69 127 ASP A O 1
ATOM 967 N N . LEU A 1 128 ? -13.008 -5.387 -8.827 1.00 79.62 128 LEU A N 1
ATOM 968 C CA . LEU A 1 128 ? -12.643 -6.189 -7.663 1.00 79.62 128 LEU A CA 1
ATOM 969 C C . LEU A 1 128 ? -13.660 -6.016 -6.533 1.00 79.62 128 LEU A C 1
ATOM 971 O O . LEU A 1 128 ? -13.766 -4.979 -5.876 1.00 79.62 128 LEU A O 1
ATOM 975 N N . VAL A 1 129 ? -14.382 -7.096 -6.239 1.00 69.56 129 VAL A N 1
ATOM 976 C CA . VAL A 1 129 ? -15.415 -7.111 -5.198 1.00 69.56 129 VAL A CA 1
ATOM 977 C C . VAL A 1 129 ? -14.843 -6.676 -3.837 1.00 69.56 129 VAL A C 1
ATOM 979 O O . VAL A 1 129 ? -13.961 -7.332 -3.283 1.00 69.56 129 VAL A O 1
ATOM 982 N N . ASN A 1 130 ? -15.437 -5.627 -3.254 1.00 65.25 130 ASN A N 1
ATOM 983 C CA . ASN A 1 130 ? -15.138 -5.064 -1.926 1.00 65.25 1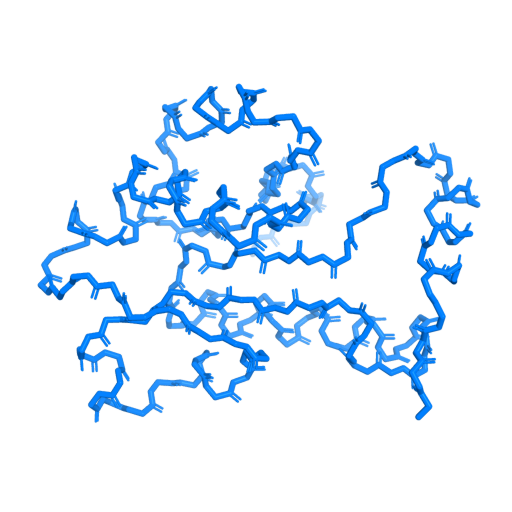30 ASN A CA 1
ATOM 984 C C . ASN A 1 130 ? -13.762 -4.391 -1.766 1.00 65.25 130 ASN A C 1
ATOM 986 O O . ASN A 1 130 ? -13.274 -4.284 -0.635 1.00 65.25 130 ASN A O 1
ATOM 990 N N . LEU A 1 131 ? -13.146 -3.920 -2.853 1.00 78.50 131 LEU A N 1
ATOM 991 C CA . LEU A 1 131 ? -11.904 -3.157 -2.786 1.00 78.50 131 LEU A CA 1
ATOM 992 C C . LEU A 1 131 ? -12.156 -1.651 -2.931 1.00 78.50 131 LEU A C 1
ATOM 994 O O . LEU A 1 131 ? -12.862 -1.202 -3.825 1.00 78.50 131 LEU A O 1
ATOM 998 N N . PHE A 1 132 ? -11.553 -0.854 -2.048 1.00 79.50 132 PHE A N 1
ATOM 999 C CA . PHE A 1 132 ? -11.621 0.607 -2.100 1.00 79.50 132 PHE A CA 1
ATOM 1000 C C . PHE A 1 132 ? -10.342 1.220 -2.672 1.00 79.50 132 PHE A C 1
ATOM 1002 O O . PHE A 1 132 ? -9.239 0.949 -2.196 1.00 79.50 132 PHE A O 1
ATOM 1009 N N . LEU A 1 133 ? -10.474 2.139 -3.625 1.00 75.12 133 LEU A N 1
ATOM 1010 C CA . LEU A 1 133 ? -9.372 3.019 -3.998 1.00 75.12 133 LEU A CA 1
ATOM 1011 C C . LEU A 1 133 ? -9.334 4.237 -3.064 1.00 75.12 133 LEU A C 1
ATOM 1013 O O . LEU A 1 133 ? -10.288 5.012 -2.977 1.00 75.12 133 LEU A O 1
ATOM 1017 N N . ILE A 1 134 ? -8.214 4.434 -2.370 1.00 74.94 134 ILE A N 1
ATOM 1018 C CA . ILE A 1 134 ? -8.001 5.602 -1.512 1.00 74.94 134 ILE A CA 1
ATOM 1019 C C . ILE A 1 134 ? -7.359 6.710 -2.357 1.00 74.94 134 ILE A C 1
ATOM 1021 O O . ILE A 1 134 ? -6.136 6.793 -2.475 1.00 74.94 134 ILE A O 1
ATOM 1025 N N . LEU A 1 135 ? -8.191 7.578 -2.936 1.00 64.56 135 LEU A N 1
ATOM 1026 C CA . LEU A 1 135 ? -7.743 8.778 -3.648 1.00 64.56 135 LEU A CA 1
ATOM 1027 C C . LEU A 1 135 ? -7.556 9.953 -2.679 1.00 64.56 135 LEU A C 1
ATOM 1029 O O . LEU A 1 135 ? -8.454 10.289 -1.904 1.00 64.56 135 LEU A O 1
ATOM 1033 N N . ILE A 1 136 ? -6.409 10.636 -2.772 1.00 52.75 136 ILE A N 1
ATOM 1034 C CA . ILE A 1 136 ? -6.116 11.851 -1.985 1.00 52.75 136 ILE A CA 1
ATOM 1035 C C . ILE A 1 136 ? -7.149 12.960 -2.270 1.00 52.75 136 ILE A C 1
ATOM 1037 O O . ILE A 1 136 ? -7.481 13.745 -1.381 1.00 52.75 136 ILE A O 1
ATOM 1041 N N . TRP A 1 137 ? -7.757 12.969 -3.461 1.00 34.94 137 TRP A N 1
ATOM 1042 C CA . TRP A 1 137 ? -8.722 13.994 -3.874 1.00 34.94 137 TRP A CA 1
ATOM 1043 C C . TRP A 1 137 ? -10.049 14.018 -3.104 1.00 34.94 137 TRP A C 1
ATOM 1045 O O . TRP A 1 137 ? -10.834 14.945 -3.292 1.00 34.94 137 TRP A O 1
ATOM 1055 N N . ARG A 1 138 ? -10.307 13.061 -2.203 1.00 36.12 138 ARG A N 1
ATOM 1056 C CA . ARG A 1 138 ? -11.525 13.062 -1.375 1.00 36.12 138 ARG A CA 1
ATOM 1057 C C . ARG A 1 138 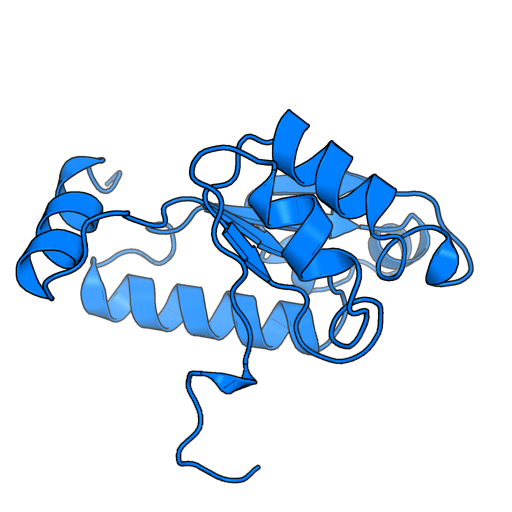? -11.303 13.460 0.089 1.00 36.12 138 ARG A C 1
ATOM 1059 O O . ARG A 1 138 ? -12.259 13.417 0.855 1.00 36.12 138 ARG A O 1
ATOM 1066 N N . PHE A 1 139 ? -10.090 13.883 0.474 1.00 33.97 139 PHE A N 1
ATOM 1067 C CA . PHE A 1 139 ? -9.768 14.166 1.883 1.00 33.97 139 PHE A CA 1
ATOM 1068 C C . PHE A 1 139 ? -9.016 15.465 2.202 1.00 33.97 139 PHE A C 1
ATOM 1070 O O . PHE A 1 139 ? -8.720 15.700 3.371 1.00 33.97 139 PHE A O 1
ATOM 1077 N N . THR A 1 140 ? -8.755 16.364 1.252 1.00 34.38 140 THR A N 1
ATOM 1078 C CA . THR A 1 140 ? -8.013 17.599 1.567 1.00 34.38 140 THR A CA 1
ATOM 1079 C C . THR A 1 140 ? -8.802 18.861 1.246 1.00 34.38 140 THR A C 1
ATOM 1081 O O . THR A 1 140 ? -8.621 19.489 0.209 1.00 34.38 140 THR A O 1
ATOM 1084 N N . GLY A 1 141 ? -9.601 19.301 2.221 1.00 33.88 141 GLY A N 1
ATOM 1085 C CA . GLY A 1 141 ? -9.914 20.720 2.432 1.00 33.88 141 GLY A CA 1
ATOM 1086 C C . GLY A 1 141 ? -8.740 21.504 3.041 1.00 33.88 141 GLY A C 1
ATOM 1087 O O . GLY A 1 141 ? -8.952 22.485 3.745 1.00 33.88 141 GLY A O 1
ATOM 1088 N N . THR A 1 142 ? -7.502 21.064 2.817 1.00 34.97 142 THR A N 1
ATOM 1089 C CA . THR A 1 142 ? -6.279 21.727 3.275 1.00 34.97 142 THR A CA 1
ATOM 1090 C C . THR A 1 142 ? -5.247 21.651 2.161 1.00 34.97 142 THR A C 1
ATOM 1092 O O . THR A 1 142 ? -4.827 20.561 1.778 1.00 34.97 142 THR A O 1
ATOM 1095 N N . ASN A 1 143 ? -4.890 22.821 1.633 1.00 34.00 143 ASN A N 1
ATOM 1096 C CA . ASN A 1 143 ? -3.831 22.999 0.648 1.00 34.00 143 ASN A CA 1
ATOM 1097 C C . ASN A 1 143 ? -2.489 22.507 1.208 1.00 34.00 143 ASN A C 1
ATOM 1099 O O . ASN A 1 143 ? -2.223 22.667 2.402 1.00 34.00 143 ASN A O 1
ATOM 1103 N N . PHE A 1 144 ? -1.682 21.921 0.324 1.00 40.31 144 PHE A N 1
ATOM 1104 C CA . PHE A 1 144 ? -0.259 21.664 0.540 1.00 40.31 144 PHE A CA 1
ATOM 1105 C C . PHE A 1 144 ? 0.505 22.934 0.934 1.00 40.31 144 PHE A C 1
ATOM 1107 O O . PHE A 1 144 ? 0.118 24.028 0.459 1.00 40.31 144 PHE A O 1
#

Sequence (144 aa):
MMVGSDQISEFCRALGGDTPIRSVLVANNGMAAVKFMRSIRAWASETFGTDKAVLLVAMATPEDLRANAEHVRIADQFLEVPGGTNNNNYANVQLIVEIAERTRVSAVWPGWGHASEDPELPDALEDLVNLFLILIWRFTGTNF

Radius of gyration: 14.94 Å; chains: 1; bounding box: 41×35×38 Å

Foldseek 3Di:
DQQPPVLQCVVCVVVVHDARFQEEEELEFAPQLVVVLVVCLVVCCVRVVGSNSHQYEYEAEPVCVVVVGPSCVSHPYYDYFYDDDLCRGSQPLVVQLVVCVVVVGQEYESGDDRVLPPPVNVVSCVVPPRYYYDRPVVDDPDDD

Secondary structure (DSSP, 8-state):
-PPPHHHHHHHHHHTT-SS---EEEE---HHHHHHHHHHHHHHHHHHHS-TTSSEEEEEE-HHHHHTT-HHHHHSSEEEE---SSGGGTTT-HHHHHHHHHHHT-SEEE--SSGGGG-THHHHHHHTSTTPEE--GGGT-SS--

pLDDT: mean 88.29, std 16.36, range [33.88, 98.56]